Protein AF-A0A9N9H1Q8-F1 (afdb_monomer_lite)

Secondary structure (DSSP, 8-state):
------------------PPPP---SS-S-------TT--HHHHHHSHHHHHHHTSTT----TT---SSSSSHHHHHHHHHSS-TT--SSS-----S--HHHHHHHTT----------

InterPro domains:
  IPR007312 Phosphoesterase [PF04185] (48-117)
  IPR007312 Phosphoesterase [PTHR31956] (48-117)

Sequence (118 aa):
MAIFAYIIIILAATLSVVNAALVSGKWFDRIFVVFFENTNYTDAIASPYFKSLVEKNNSVLMSNYFGVAHPSQPNYIASIYGDTAGITDDELYDIDGINLVDLLEAKGVSWKGYFQQY

Foldseek 3Di:
DDDDDDDDDPPPDPPPPPPQPQDDDPVDSDDDDDDDAPDDPVRQCVDPVSVVQCVDPPHDDPPPDDAPAPDDQLSVCCVWAVGSLPDHDDDDDDDDDDTNVNVCVVVSNDDDDDDDDD

pLDDT: mean 86.84, std 16.41, range [38.16, 97.81]

Organism: NCBI:txid144539

Structure (mmCIF, N/CA/C/O backbone):
data_AF-A0A9N9H1Q8-F1
#
_entry.id   AF-A0A9N9H1Q8-F1
#
loop_
_atom_site.group_PDB
_atom_site.id
_atom_site.type_symbol
_atom_site.label_atom_id
_atom_site.label_alt_id
_atom_site.label_comp_id
_atom_site.label_asym_id
_atom_site.label_entity_id
_atom_site.label_seq_id
_atom_site.pdbx_PDB_ins_code
_atom_site.Cartn_x
_atom_site.Cartn_y
_atom_site.Cartn_z
_atom_site.occupancy
_atom_site.B_iso_or_equiv
_atom_site.auth_seq_id
_atom_site.auth_comp_id
_atom_site.auth_asym_id
_atom_site.auth_atom_id
_atom_site.pdbx_PDB_model_num
ATOM 1 N N . MET A 1 1 ? -49.211 51.654 13.209 1.00 43.06 1 MET A N 1
ATOM 2 C CA . MET A 1 1 ? -48.632 51.023 14.416 1.00 43.06 1 MET A CA 1
ATOM 3 C C . MET A 1 1 ? -48.611 49.518 14.187 1.00 43.06 1 MET A C 1
ATOM 5 O O . MET A 1 1 ? -49.553 49.036 13.576 1.00 43.06 1 MET A O 1
ATOM 9 N N . ALA A 1 2 ? -47.560 48.845 14.670 1.00 38.16 2 ALA A N 1
ATOM 10 C CA . ALA A 1 2 ? -47.200 47.423 14.525 1.00 38.16 2 ALA A CA 1
ATOM 11 C C . ALA A 1 2 ? -46.298 47.072 13.318 1.00 38.16 2 ALA A C 1
ATOM 13 O O . ALA A 1 2 ? -46.761 46.763 12.226 1.00 38.16 2 ALA A O 1
ATOM 14 N N . ILE A 1 3 ? -44.984 47.106 13.568 1.00 42.12 3 ILE A N 1
ATOM 15 C CA . ILE A 1 3 ? -43.950 46.398 12.801 1.00 42.12 3 ILE A CA 1
ATOM 16 C C . ILE A 1 3 ? -43.738 45.062 13.524 1.00 42.12 3 ILE A C 1
ATOM 18 O O . ILE A 1 3 ? -43.427 45.061 14.715 1.00 42.12 3 ILE A O 1
ATOM 22 N N . PHE A 1 4 ? -43.927 43.938 12.834 1.00 43.31 4 PHE A N 1
ATOM 23 C CA . PHE A 1 4 ? -43.586 42.610 13.349 1.00 43.31 4 PHE A CA 1
ATOM 24 C C . PHE A 1 4 ? -42.103 42.331 13.079 1.00 43.31 4 PHE A C 1
ATOM 26 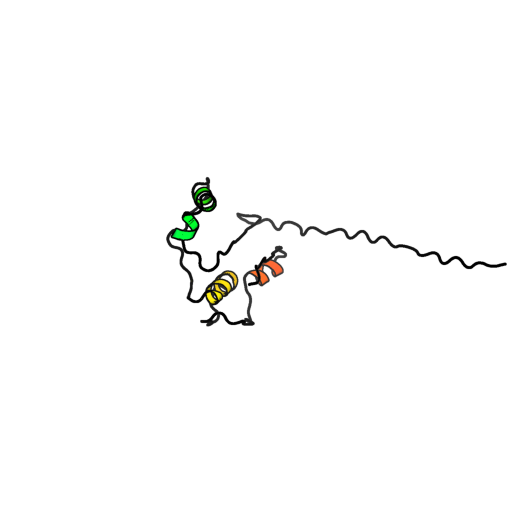O O . PHE A 1 4 ? -41.684 42.257 11.926 1.00 43.31 4 PHE A O 1
ATOM 33 N N . ALA A 1 5 ? -41.307 42.189 14.138 1.00 45.22 5 ALA A N 1
ATOM 34 C CA . ALA A 1 5 ? -39.914 41.766 14.051 1.00 45.22 5 ALA A CA 1
ATOM 35 C C . ALA A 1 5 ? -39.835 40.233 14.121 1.00 45.22 5 ALA A C 1
ATOM 37 O O . ALA A 1 5 ? -40.236 39.632 15.117 1.00 45.22 5 ALA A O 1
ATOM 38 N N . TYR A 1 6 ? -39.319 39.603 13.066 1.00 41.47 6 TYR A N 1
ATOM 39 C CA . TYR A 1 6 ? -38.974 38.183 13.064 1.00 41.47 6 TYR A CA 1
ATOM 40 C C . TYR A 1 6 ? -37.600 38.016 13.723 1.00 41.47 6 TYR A C 1
ATOM 42 O O . TYR A 1 6 ? -36.591 38.486 13.199 1.00 41.47 6 TYR A O 1
ATOM 50 N N . ILE A 1 7 ? -37.555 37.367 14.884 1.00 49.53 7 ILE A N 1
ATOM 51 C CA . ILE A 1 7 ? -36.305 36.978 15.541 1.00 49.53 7 ILE A CA 1
ATOM 52 C C . ILE A 1 7 ? -35.850 35.660 14.910 1.00 49.53 7 ILE A C 1
ATOM 54 O O . ILE A 1 7 ? -36.480 34.622 15.099 1.00 49.53 7 ILE A O 1
ATOM 58 N N . ILE A 1 8 ? -34.757 35.702 14.149 1.00 52.44 8 ILE A N 1
ATOM 59 C CA . ILE A 1 8 ? -34.050 34.504 13.687 1.00 52.44 8 ILE A CA 1
ATOM 60 C C . ILE A 1 8 ? -33.122 34.067 14.822 1.00 52.44 8 ILE A C 1
ATOM 62 O O . ILE A 1 8 ? -32.130 34.732 15.116 1.00 52.44 8 ILE A O 1
ATOM 66 N N . ILE A 1 9 ? -33.452 32.954 15.476 1.00 52.56 9 ILE A N 1
ATOM 67 C CA . ILE A 1 9 ? -32.555 32.292 16.426 1.00 52.56 9 ILE A CA 1
ATOM 68 C C . ILE A 1 9 ? -31.552 31.481 15.601 1.00 52.56 9 ILE A C 1
ATOM 70 O O . ILE A 1 9 ? -31.895 30.438 15.049 1.00 52.56 9 ILE A O 1
ATOM 74 N N . ILE A 1 10 ? -30.314 31.965 15.497 1.00 55.69 10 ILE A N 1
ATOM 75 C CA . ILE A 1 10 ? -29.207 31.174 14.952 1.00 55.69 10 ILE A CA 1
ATOM 76 C C . ILE A 1 10 ? -28.748 30.224 16.060 1.00 55.69 10 ILE A C 1
ATOM 78 O O . ILE A 1 10 ? -28.054 30.626 16.993 1.00 55.69 10 ILE A O 1
ATOM 82 N N . LEU A 1 11 ? -29.153 28.958 15.969 1.00 55.84 11 LEU A N 1
ATOM 83 C CA . LEU A 1 11 ? -28.594 27.892 16.792 1.00 55.84 11 LEU A CA 1
ATOM 84 C C . LEU A 1 11 ? -27.204 27.553 16.236 1.00 55.84 11 LEU A C 1
ATOM 86 O O . LEU A 1 11 ? -27.075 26.823 15.255 1.00 55.84 11 LEU A O 1
ATOM 90 N N . ALA A 1 12 ? -26.157 28.121 16.831 1.00 58.50 12 ALA A N 1
ATOM 91 C CA . ALA A 1 12 ? -24.784 27.736 16.533 1.00 58.50 12 ALA A CA 1
ATOM 92 C C . ALA A 1 12 ? -24.530 26.331 17.102 1.00 58.50 12 ALA A C 1
ATOM 94 O O . ALA A 1 12 ? -24.140 26.174 18.258 1.00 58.50 12 ALA A O 1
ATOM 95 N N . ALA A 1 13 ? -24.792 25.294 16.306 1.00 61.69 13 ALA A N 1
ATOM 96 C CA . ALA A 1 13 ? -24.344 23.948 16.624 1.00 61.69 13 ALA A CA 1
ATOM 97 C C . ALA A 1 13 ? -22.818 23.918 16.485 1.00 61.69 13 ALA A C 1
ATOM 99 O O . ALA A 1 13 ? -22.276 23.978 15.381 1.00 61.69 13 ALA A O 1
ATOM 100 N N . THR A 1 14 ? -22.107 23.856 17.608 1.00 58.41 14 THR A N 1
ATOM 101 C CA . THR A 1 14 ? -20.677 23.559 17.599 1.00 58.41 14 THR A CA 1
ATOM 102 C C . THR A 1 14 ? -20.510 22.112 17.145 1.00 58.41 14 THR A C 1
ATOM 104 O O . THR A 1 14 ? -20.741 21.187 17.923 1.00 58.41 14 THR A O 1
ATOM 107 N N . LEU A 1 15 ? -20.138 21.902 15.882 1.00 57.94 15 LEU A N 1
ATOM 108 C CA . LEU A 1 15 ? -19.648 20.610 15.414 1.00 57.94 15 LEU A CA 1
ATOM 109 C C . LEU A 1 15 ? -18.318 20.345 16.123 1.00 57.94 15 LEU A C 1
ATOM 111 O O . LEU A 1 15 ? -17.262 20.810 15.698 1.00 57.94 15 LEU A O 1
ATOM 115 N N . SER A 1 16 ? -18.366 19.623 17.239 1.00 58.69 16 SER A N 1
ATOM 116 C CA . SER A 1 16 ? -17.177 18.980 17.776 1.00 58.69 16 SER A CA 1
ATOM 117 C C . SER A 1 16 ? -16.735 17.962 16.734 1.00 58.69 16 SER A C 1
ATOM 119 O O . SER A 1 16 ? -17.392 16.939 16.549 1.00 58.69 16 SER A O 1
ATOM 121 N N . VAL A 1 17 ? -15.652 18.254 16.014 1.00 59.25 17 VAL A N 1
ATOM 122 C CA . VAL A 1 17 ? -14.975 17.239 15.207 1.00 59.25 17 VAL A CA 1
ATOM 123 C C . VAL A 1 17 ? -14.440 16.227 16.209 1.00 59.25 17 VAL A C 1
ATOM 125 O O . VAL A 1 17 ? -13.418 16.455 16.854 1.00 59.25 17 VAL A O 1
ATOM 128 N N . VAL A 1 18 ? -15.194 15.152 16.429 1.00 58.78 18 VAL A N 1
ATOM 129 C CA . VAL A 1 18 ? -14.764 14.054 17.286 1.00 58.78 18 VAL A CA 1
ATOM 130 C C . VAL A 1 18 ? -13.617 13.398 16.536 1.00 58.78 18 VAL A C 1
ATOM 132 O O . VAL A 1 18 ? -13.829 12.636 15.596 1.00 58.78 18 VAL A O 1
ATOM 135 N N . ASN A 1 19 ? -12.382 13.767 16.871 1.00 64.00 19 ASN A N 1
ATOM 136 C CA . ASN A 1 19 ? -11.237 13.054 16.343 1.00 64.00 19 ASN A CA 1
ATOM 137 C C . ASN A 1 19 ? -11.352 11.626 16.876 1.00 64.00 19 ASN A C 1
ATOM 139 O O . ASN A 1 19 ? -11.395 11.443 18.095 1.00 64.00 19 ASN A O 1
ATOM 143 N N . ALA A 1 20 ? -11.460 10.640 15.981 1.00 68.00 20 ALA A N 1
ATOM 144 C CA . ALA A 1 20 ? -11.532 9.245 16.390 1.00 68.00 20 ALA A CA 1
ATOM 145 C C . ALA A 1 20 ? -10.380 8.959 17.364 1.00 68.00 20 ALA A C 1
ATOM 147 O O . ALA A 1 20 ? -9.232 9.358 17.121 1.00 68.00 20 ALA A O 1
ATOM 148 N N . ALA A 1 21 ? -10.708 8.357 18.507 1.00 81.38 21 ALA A N 1
ATOM 149 C CA . ALA A 1 21 ? -9.707 8.006 19.499 1.00 81.38 21 ALA A CA 1
ATOM 150 C C . ALA A 1 21 ? -8.703 7.041 18.857 1.00 81.38 21 ALA A C 1
ATOM 152 O O . ALA A 1 21 ? -9.091 6.128 18.129 1.00 81.38 21 ALA A O 1
ATOM 153 N N . LEU A 1 22 ? -7.410 7.263 19.100 1.00 89.69 22 LEU A N 1
ATOM 154 C CA . LEU A 1 22 ? -6.375 6.371 18.595 1.00 89.69 22 LEU A CA 1
ATOM 155 C C . LEU A 1 22 ? -6.586 4.973 19.188 1.00 89.69 22 LEU A C 1
ATOM 157 O O . LEU A 1 22 ? -6.576 4.809 20.407 1.00 89.69 22 LEU A O 1
ATOM 161 N N . VAL A 1 23 ? -6.723 3.972 18.322 1.00 94.00 23 VAL A N 1
ATOM 162 C CA . VAL A 1 23 ? -6.646 2.566 18.720 1.00 94.00 23 VAL A CA 1
ATOM 163 C C . VAL A 1 23 ? -5.173 2.169 18.707 1.00 94.00 23 VAL A C 1
ATOM 165 O O . VAL A 1 23 ? -4.581 2.035 17.638 1.00 94.00 23 VAL A O 1
ATOM 168 N N . SER A 1 24 ? -4.566 2.030 19.887 1.00 95.00 24 SER A N 1
ATOM 169 C CA . SER A 1 24 ? -3.150 1.664 19.995 1.00 95.00 24 SER A CA 1
ATOM 170 C C . SER A 1 24 ? -2.885 0.271 19.437 1.00 95.00 24 SER A C 1
ATOM 172 O O . SER A 1 24 ? -3.591 -0.691 19.755 1.00 95.00 24 SER A O 1
ATOM 174 N N . GLY A 1 25 ? -1.841 0.158 18.621 1.00 92.81 25 GLY A N 1
ATOM 175 C CA . GLY A 1 25 ? -1.415 -1.121 18.070 1.00 92.81 25 GLY A CA 1
ATOM 176 C C . GLY A 1 25 ? -0.419 -1.840 18.973 1.00 92.81 25 GLY A C 1
ATOM 177 O O . GLY A 1 25 ? 0.146 -1.277 19.907 1.00 92.81 25 GLY A O 1
ATOM 178 N N . LYS A 1 26 ? -0.157 -3.115 18.668 1.00 93.25 26 LYS A N 1
ATOM 179 C CA . LYS A 1 26 ? 0.877 -3.893 19.373 1.00 93.25 26 LYS A CA 1
ATOM 180 C C . LYS A 1 26 ? 2.292 -3.375 19.088 1.00 93.25 26 LYS A C 1
ATOM 182 O O . LYS A 1 26 ? 3.140 -3.400 19.972 1.00 93.25 26 LYS A O 1
ATOM 187 N N . TRP A 1 27 ? 2.534 -2.962 17.844 1.00 92.62 27 TRP A N 1
ATOM 188 C CA . TRP A 1 27 ? 3.853 -2.543 17.351 1.00 92.62 27 TRP A CA 1
ATOM 189 C C . TRP A 1 27 ? 3.836 -1.152 16.717 1.00 92.62 27 TRP A C 1
ATOM 191 O O . TRP A 1 27 ? 4.803 -0.409 16.846 1.00 92.62 27 TRP A O 1
ATOM 201 N N . PHE A 1 28 ? 2.738 -0.803 16.043 1.00 93.44 28 PHE A N 1
ATOM 202 C CA . PHE A 1 28 ? 2.565 0.470 15.356 1.00 93.44 28 PHE A CA 1
ATOM 203 C C . PHE A 1 28 ? 1.174 1.019 15.639 1.00 93.44 28 PHE A C 1
ATOM 205 O O . PHE A 1 28 ? 0.195 0.289 15.510 1.00 93.44 28 PHE A O 1
ATOM 212 N N . ASP A 1 29 ? 1.089 2.308 15.951 1.00 95.00 29 ASP A N 1
ATOM 213 C CA . ASP A 1 29 ? -0.189 3.010 16.108 1.00 95.00 29 ASP A CA 1
ATOM 214 C C . ASP A 1 29 ? -0.766 3.488 14.768 1.00 95.00 29 ASP A C 1
ATOM 216 O O . ASP A 1 29 ? -1.954 3.785 14.664 1.00 95.00 29 ASP A O 1
ATOM 220 N N . ARG A 1 30 ? 0.083 3.616 13.738 1.00 94.50 30 ARG A N 1
ATOM 221 C CA . ARG A 1 30 ? -0.292 4.068 12.393 1.00 94.50 30 ARG A CA 1
ATOM 222 C C . ARG A 1 30 ? 0.540 3.359 11.338 1.00 94.50 30 ARG A C 1
ATOM 224 O O . ARG A 1 30 ? 1.747 3.197 11.508 1.00 94.50 30 ARG A O 1
ATOM 231 N N . ILE A 1 31 ? -0.107 3.004 10.234 1.00 95.06 31 ILE A N 1
ATOM 232 C CA . ILE A 1 31 ? 0.520 2.393 9.064 1.00 95.06 31 ILE A CA 1
ATOM 233 C C . ILE A 1 31 ? 0.118 3.217 7.843 1.00 95.06 31 ILE A C 1
ATOM 235 O O . ILE A 1 31 ? -1.045 3.585 7.693 1.00 95.06 31 ILE A O 1
ATOM 239 N N . PHE A 1 32 ? 1.093 3.507 6.987 1.00 95.69 32 PHE A N 1
ATOM 240 C CA . PHE A 1 32 ? 0.883 4.142 5.693 1.00 95.69 32 PHE A CA 1
ATOM 241 C C . PHE A 1 32 ? 1.469 3.231 4.624 1.00 95.69 32 PHE A C 1
ATOM 243 O O . PHE A 1 32 ? 2.634 2.843 4.717 1.00 95.69 32 PHE A O 1
ATOM 250 N N . VAL A 1 33 ? 0.661 2.904 3.621 1.00 94.88 33 VAL A N 1
ATOM 251 C CA . VAL A 1 33 ? 1.080 2.135 2.448 1.00 94.88 33 VAL A CA 1
ATOM 252 C C . VAL A 1 33 ? 0.932 3.045 1.239 1.00 94.88 33 VAL A C 1
ATOM 254 O O . VAL A 1 33 ? -0.101 3.692 1.075 1.00 94.88 33 VAL A O 1
ATOM 257 N N . VAL A 1 34 ? 1.982 3.133 0.426 1.00 93.38 34 VAL A N 1
ATOM 258 C CA . VAL A 1 34 ? 2.010 3.957 -0.784 1.00 93.38 34 VAL A CA 1
ATOM 259 C C . VAL A 1 34 ? 2.286 3.039 -1.962 1.00 93.38 34 VAL A C 1
ATOM 261 O O . VAL A 1 34 ? 3.307 2.353 -1.977 1.00 93.38 34 VAL A O 1
ATOM 264 N N . PHE A 1 35 ? 1.374 3.030 -2.929 1.00 92.50 35 PHE A N 1
ATOM 265 C CA . PHE A 1 35 ? 1.523 2.284 -4.171 1.00 92.50 35 PHE A CA 1
ATOM 266 C C . PHE A 1 35 ? 2.033 3.209 -5.274 1.00 92.50 35 PHE A C 1
ATOM 268 O O . PHE A 1 35 ? 1.555 4.335 -5.417 1.00 92.50 35 PHE A O 1
ATOM 275 N N . PHE A 1 36 ? 2.995 2.721 -6.053 1.00 91.62 36 PHE A N 1
ATOM 276 C CA . PHE A 1 36 ? 3.483 3.390 -7.254 1.00 91.62 36 PHE A CA 1
ATOM 277 C C . PHE A 1 36 ? 3.089 2.557 -8.468 1.00 91.62 36 PHE A C 1
ATOM 279 O O . PHE A 1 36 ? 3.652 1.489 -8.705 1.00 91.62 36 PHE A O 1
ATOM 286 N N . GLU A 1 37 ? 2.108 3.049 -9.220 1.00 90.50 37 GLU A N 1
ATOM 287 C CA . GLU A 1 37 ? 1.642 2.410 -10.449 1.00 90.50 37 GLU A CA 1
ATOM 288 C C . GLU A 1 37 ? 2.808 2.251 -11.441 1.00 90.50 37 GLU A C 1
ATOM 290 O O . GLU A 1 37 ? 3.631 3.159 -11.596 1.00 90.50 37 GLU A O 1
ATOM 295 N N . ASN A 1 38 ? 2.893 1.087 -12.095 1.00 91.81 38 ASN A N 1
ATOM 296 C CA . ASN A 1 38 ? 3.881 0.778 -13.138 1.00 91.81 38 ASN A CA 1
ATOM 297 C C . ASN A 1 38 ? 5.349 1.081 -12.780 1.00 91.81 38 ASN A C 1
ATOM 299 O O . ASN A 1 38 ? 6.164 1.361 -13.658 1.00 91.81 38 ASN A O 1
ATOM 303 N N . THR A 1 39 ? 5.708 1.020 -11.496 1.00 93.19 39 THR A N 1
ATOM 304 C CA . THR A 1 39 ? 7.055 1.363 -11.026 1.00 93.19 39 THR A CA 1
ATOM 305 C C . THR A 1 39 ? 7.776 0.126 -10.502 1.00 93.19 39 THR A C 1
ATOM 307 O O . THR A 1 39 ? 7.338 -0.507 -9.543 1.00 93.19 39 THR A O 1
ATOM 310 N N . ASN A 1 40 ? 8.915 -0.214 -11.110 1.00 93.00 40 ASN A N 1
ATOM 311 C CA . ASN A 1 40 ? 9.776 -1.301 -10.639 1.00 93.00 40 ASN A CA 1
ATOM 312 C C . ASN A 1 40 ? 10.822 -0.801 -9.620 1.00 93.00 40 ASN A C 1
ATOM 314 O O . ASN A 1 40 ? 10.995 0.399 -9.401 1.00 93.00 40 ASN A O 1
ATOM 318 N N . TYR A 1 41 ? 11.548 -1.738 -8.999 1.00 94.00 41 TYR A N 1
ATOM 319 C CA . TYR A 1 41 ? 12.573 -1.422 -7.997 1.00 94.00 41 TYR A CA 1
ATOM 320 C C . TYR A 1 41 ? 13.670 -0.484 -8.523 1.00 94.00 41 TYR A C 1
ATOM 322 O O . TYR A 1 41 ? 14.045 0.463 -7.832 1.00 94.00 41 TYR A O 1
ATOM 330 N N . THR A 1 42 ? 14.184 -0.745 -9.728 1.00 95.56 42 THR A N 1
ATOM 331 C CA . THR A 1 42 ? 15.276 0.034 -10.329 1.00 95.56 42 THR A CA 1
ATOM 332 C C . THR A 1 42 ? 14.856 1.485 -10.551 1.00 95.56 42 THR A C 1
ATOM 334 O O . THR A 1 42 ? 15.615 2.397 -10.223 1.00 95.56 42 THR A O 1
ATOM 337 N N . ASP A 1 43 ? 13.629 1.703 -11.025 1.00 96.06 43 ASP A N 1
ATOM 338 C CA . ASP A 1 43 ? 13.070 3.039 -11.238 1.00 96.06 43 ASP A CA 1
ATOM 339 C C . ASP A 1 43 ? 12.812 3.755 -9.906 1.00 96.06 43 ASP A C 1
ATOM 341 O O . ASP A 1 43 ? 13.170 4.922 -9.739 1.00 96.06 43 ASP A O 1
ATOM 345 N N . ALA A 1 44 ? 12.265 3.046 -8.912 1.00 95.12 44 ALA A N 1
ATOM 346 C CA . ALA A 1 44 ? 12.020 3.610 -7.588 1.00 95.12 44 ALA A CA 1
ATOM 347 C C . ALA A 1 44 ? 13.323 4.043 -6.896 1.00 95.12 44 ALA A C 1
ATOM 349 O O . ALA A 1 44 ? 13.418 5.165 -6.393 1.00 95.12 44 ALA A O 1
ATOM 350 N N . ILE A 1 45 ? 14.350 3.185 -6.878 1.00 95.50 45 ILE A N 1
ATOM 351 C CA . ILE A 1 45 ? 15.603 3.458 -6.156 1.00 95.50 45 ILE A CA 1
ATOM 352 C C . ILE A 1 45 ? 16.484 4.508 -6.850 1.00 95.50 45 ILE A C 1
ATOM 354 O O . ILE A 1 45 ? 17.381 5.068 -6.217 1.00 95.50 45 ILE A O 1
ATOM 358 N N . ALA A 1 46 ? 16.219 4.820 -8.123 1.00 96.56 46 ALA A N 1
ATOM 359 C CA . ALA A 1 46 ? 16.869 5.926 -8.823 1.00 96.56 46 ALA A CA 1
ATOM 360 C C . ALA A 1 46 ? 16.495 7.298 -8.230 1.00 96.56 46 ALA A C 1
ATOM 362 O O . ALA A 1 46 ? 17.274 8.248 -8.331 1.00 96.56 46 ALA A O 1
ATOM 363 N N . SER A 1 47 ? 15.338 7.412 -7.565 1.00 96.56 47 SER A N 1
ATOM 364 C CA . SER A 1 47 ? 14.958 8.617 -6.824 1.00 96.56 47 SER A CA 1
ATOM 365 C C . SER A 1 47 ? 15.825 8.788 -5.569 1.00 96.56 47 SER A C 1
ATOM 367 O O . SER A 1 47 ? 15.807 7.918 -4.689 1.00 96.56 47 SER A O 1
ATOM 369 N N . PRO A 1 48 ? 16.508 9.938 -5.392 1.00 97.00 48 PRO A N 1
ATOM 370 C CA . PRO A 1 48 ? 17.281 10.209 -4.180 1.00 97.00 48 PRO A CA 1
ATOM 371 C C . PRO A 1 48 ? 16.439 10.121 -2.903 1.00 97.00 48 PRO A C 1
ATOM 373 O O . PRO A 1 48 ? 16.929 9.684 -1.862 1.00 97.00 48 PRO A O 1
ATOM 376 N N . TYR A 1 49 ? 15.158 10.495 -2.983 1.00 95.31 49 TYR A N 1
ATOM 377 C CA . TYR A 1 49 ? 14.250 10.415 -1.846 1.00 95.31 49 TYR A CA 1
ATOM 378 C C . TYR A 1 49 ? 14.002 8.962 -1.423 1.00 95.31 49 TYR A C 1
ATOM 380 O O . TYR A 1 49 ? 14.221 8.633 -0.258 1.00 95.31 49 TYR A O 1
ATOM 388 N N . PHE A 1 50 ? 13.613 8.075 -2.344 1.00 94.44 50 PHE A N 1
ATOM 389 C CA . PHE A 1 50 ? 13.345 6.672 -2.001 1.00 94.44 50 PHE A CA 1
ATOM 390 C C . PHE A 1 50 ? 14.608 5.930 -1.580 1.00 94.44 50 PHE A C 1
ATOM 392 O O . PHE A 1 50 ? 14.571 5.178 -0.605 1.00 94.44 50 PHE A O 1
ATOM 399 N N . LYS A 1 51 ? 15.747 6.220 -2.218 1.00 95.56 51 LYS A N 1
ATOM 400 C CA . LYS A 1 51 ? 17.043 5.716 -1.761 1.00 95.56 51 LYS A CA 1
ATOM 401 C C . LYS A 1 51 ? 17.334 6.117 -0.314 1.00 95.56 51 LYS A C 1
ATOM 403 O O . LYS A 1 51 ? 17.679 5.258 0.493 1.00 95.56 51 LYS A O 1
ATOM 408 N N . SER A 1 52 ? 17.085 7.378 0.047 1.00 96.06 52 SER A N 1
ATOM 409 C CA . SER A 1 52 ? 17.276 7.840 1.428 1.00 96.06 52 SER A CA 1
ATOM 410 C C . SER A 1 52 ? 16.385 7.111 2.442 1.00 96.06 52 SER A C 1
ATOM 412 O O . SER A 1 52 ? 16.777 6.972 3.596 1.00 96.06 52 SER A O 1
ATOM 414 N N . LEU A 1 53 ? 15.198 6.624 2.049 1.00 94.56 53 LEU A N 1
ATOM 415 C CA . LEU A 1 53 ? 14.317 5.869 2.951 1.00 94.56 53 LEU A CA 1
ATOM 416 C C . LEU A 1 53 ? 14.873 4.481 3.275 1.00 94.56 53 LEU A C 1
ATOM 418 O O . LEU A 1 53 ? 14.713 4.013 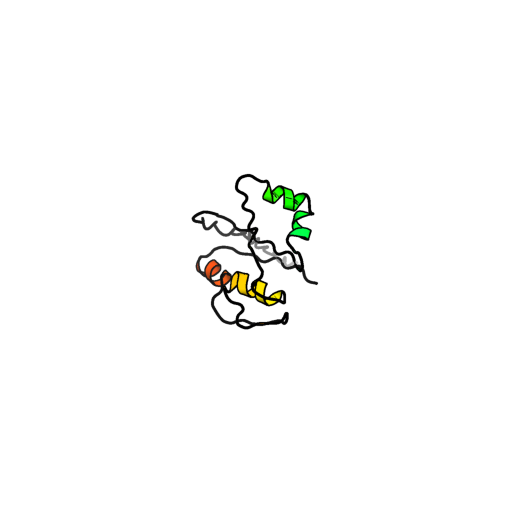4.401 1.00 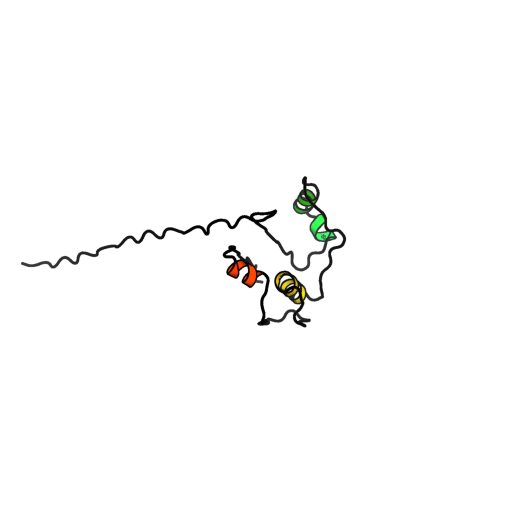94.56 53 LEU A O 1
ATOM 422 N N . VAL A 1 54 ? 15.537 3.836 2.317 1.00 94.00 54 VAL A N 1
ATOM 423 C CA . VAL A 1 54 ? 16.199 2.539 2.527 1.00 94.00 54 VAL A CA 1
ATOM 424 C C . VAL A 1 54 ? 17.379 2.671 3.494 1.00 94.00 54 VAL A C 1
ATOM 426 O O . VAL A 1 54 ? 17.631 1.770 4.284 1.00 94.00 54 VAL A O 1
ATOM 429 N N . GLU A 1 55 ? 18.069 3.811 3.474 1.00 93.69 55 GLU A N 1
ATOM 430 C CA . GLU A 1 55 ? 19.247 4.083 4.311 1.00 93.69 55 GLU A CA 1
ATOM 431 C C . GLU A 1 55 ? 18.898 4.522 5.749 1.00 93.69 55 GLU A C 1
ATOM 433 O O . GLU A 1 55 ? 19.787 4.643 6.593 1.00 93.69 55 GLU A O 1
ATOM 438 N N . LYS A 1 56 ? 17.617 4.764 6.066 1.00 94.38 56 LYS A N 1
ATOM 439 C CA . LYS A 1 56 ? 17.198 5.167 7.419 1.00 94.38 56 LYS A CA 1
ATOM 440 C C . LYS A 1 56 ? 17.363 4.037 8.435 1.00 94.38 56 LYS A C 1
ATOM 442 O O . LYS A 1 56 ? 17.075 2.874 8.163 1.00 94.38 56 LYS A O 1
ATOM 447 N N . ASN A 1 57 ? 17.704 4.415 9.667 1.00 88.62 57 ASN A N 1
ATOM 448 C CA . ASN A 1 57 ? 17.696 3.496 10.804 1.00 88.62 57 ASN A CA 1
ATOM 449 C C . ASN A 1 57 ? 16.305 2.861 10.972 1.00 88.62 57 ASN A C 1
ATOM 451 O O . ASN A 1 57 ? 15.293 3.559 10.902 1.00 88.62 57 ASN A O 1
ATOM 455 N N . ASN A 1 58 ? 16.275 1.551 11.228 1.00 89.56 58 ASN A N 1
ATOM 456 C CA . ASN A 1 58 ? 15.067 0.715 11.317 1.00 89.56 58 ASN A CA 1
ATOM 457 C C . ASN A 1 58 ? 14.291 0.541 9.998 1.00 89.56 58 ASN A C 1
ATOM 459 O O . ASN A 1 58 ? 13.162 0.053 10.020 1.00 89.56 58 ASN A O 1
ATOM 463 N N . SER A 1 59 ? 14.880 0.918 8.860 1.00 93.31 59 SER A N 1
ATOM 464 C CA . SER A 1 59 ? 14.343 0.569 7.546 1.00 93.31 59 SER A CA 1
ATOM 465 C C . SER A 1 59 ? 14.687 -0.874 7.187 1.00 93.31 59 SER A C 1
ATOM 467 O O . SER A 1 59 ? 15.739 -1.395 7.564 1.00 93.31 59 SER A O 1
ATOM 469 N N . VAL A 1 60 ? 13.793 -1.520 6.443 1.00 93.69 60 VAL A N 1
ATOM 470 C CA . VAL A 1 60 ? 13.994 -2.868 5.910 1.00 93.69 60 VAL A CA 1
ATOM 471 C C . VAL A 1 60 ? 13.676 -2.834 4.424 1.00 93.69 60 VAL A C 1
ATOM 473 O O . VAL A 1 60 ? 12.538 -2.581 4.033 1.00 93.69 60 VAL A O 1
ATOM 476 N N . LEU A 1 61 ? 14.680 -3.110 3.590 1.00 94.94 61 LEU A N 1
ATOM 477 C CA . LEU A 1 61 ? 14.471 -3.302 2.160 1.00 94.94 61 LEU A CA 1
ATOM 478 C C . LEU A 1 61 ? 13.998 -4.733 1.894 1.00 94.94 61 LEU A C 1
ATOM 480 O O . LEU A 1 61 ? 14.735 -5.693 2.117 1.00 94.94 61 LEU A O 1
ATOM 484 N N . MET A 1 62 ? 12.791 -4.869 1.354 1.00 94.38 62 MET A N 1
ATOM 485 C CA . MET A 1 62 ? 12.250 -6.151 0.905 1.00 94.38 62 MET A CA 1
ATOM 486 C C . MET A 1 62 ? 12.731 -6.455 -0.522 1.00 94.38 62 MET A C 1
ATOM 488 O O . MET A 1 62 ? 11.991 -6.295 -1.486 1.00 94.38 62 MET A O 1
ATOM 492 N N . SER A 1 63 ? 13.989 -6.878 -0.674 1.00 92.31 63 SER A N 1
ATOM 493 C CA . SER A 1 63 ? 14.618 -7.121 -1.988 1.00 92.31 63 SER A CA 1
ATOM 494 C C . SER A 1 63 ? 14.075 -8.335 -2.755 1.00 92.31 63 SER A C 1
ATOM 496 O O . SER A 1 63 ? 14.423 -8.527 -3.915 1.00 92.31 63 SER A O 1
ATOM 498 N N . ASN A 1 64 ? 13.226 -9.145 -2.120 1.00 94.75 64 ASN A N 1
ATOM 499 C CA . ASN A 1 64 ? 12.575 -10.318 -2.703 1.00 94.75 64 ASN A CA 1
ATOM 500 C C . ASN A 1 64 ? 11.043 -10.200 -2.595 1.00 94.75 64 ASN A C 1
ATOM 502 O O . ASN A 1 64 ? 10.371 -11.118 -2.126 1.00 94.75 64 ASN A O 1
ATOM 506 N N . TYR A 1 65 ? 10.515 -9.022 -2.937 1.00 92.88 65 TYR A N 1
ATOM 507 C CA . TYR A 1 65 ? 9.085 -8.718 -2.959 1.00 92.88 65 TYR A CA 1
ATOM 508 C C . TYR A 1 65 ? 8.594 -8.629 -4.404 1.00 92.88 65 TYR A C 1
ATOM 510 O O . TYR A 1 65 ? 9.181 -7.911 -5.213 1.00 92.88 65 TYR A O 1
ATOM 518 N N . PHE A 1 66 ? 7.518 -9.348 -4.718 1.00 93.56 66 PHE A N 1
ATOM 519 C CA . PHE A 1 66 ? 6.959 -9.449 -6.065 1.00 93.56 66 PHE A CA 1
ATOM 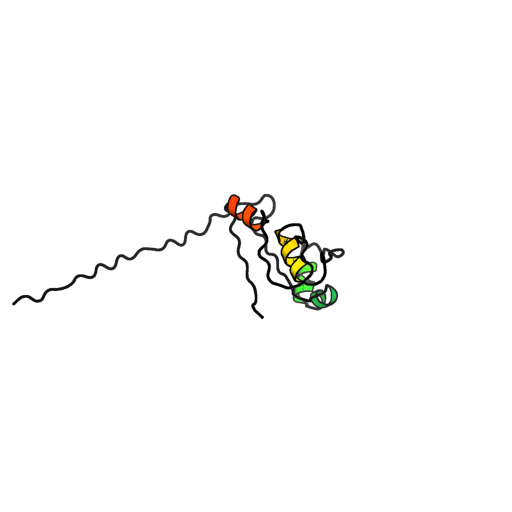520 C C . PHE A 1 66 ? 5.469 -9.127 -6.050 1.00 93.56 66 PHE A C 1
ATOM 522 O O . PHE A 1 66 ? 4.800 -9.311 -5.032 1.00 93.56 66 PHE A O 1
ATOM 529 N N . GLY A 1 67 ? 4.956 -8.684 -7.199 1.00 93.31 67 GLY A N 1
ATOM 530 C CA . GLY A 1 67 ? 3.518 -8.669 -7.441 1.00 93.31 67 GLY A CA 1
ATOM 531 C C . GLY A 1 67 ? 2.935 -10.084 -7.391 1.00 93.31 67 GLY A C 1
ATOM 532 O O . GLY A 1 67 ? 3.631 -11.071 -7.633 1.00 93.31 67 GLY A O 1
ATOM 533 N N . VAL A 1 68 ? 1.650 -10.167 -7.073 1.00 96.00 68 VAL A N 1
ATOM 534 C CA . VAL A 1 68 ? 0.867 -11.406 -7.047 1.00 96.00 68 VAL A CA 1
ATOM 535 C C . VAL A 1 68 ? 0.510 -11.852 -8.467 1.00 96.00 68 VAL A C 1
ATOM 537 O O . VAL A 1 68 ? 0.536 -13.047 -8.753 1.00 96.00 68 VAL A O 1
ATOM 540 N N . ALA A 1 69 ? 0.206 -10.910 -9.365 1.00 95.25 69 ALA A N 1
ATOM 541 C CA . ALA A 1 69 ? -0.132 -11.192 -10.760 1.00 95.25 69 ALA A CA 1
ATOM 542 C C . ALA A 1 69 ? 0.141 -9.983 -11.674 1.00 95.25 69 ALA A C 1
ATOM 544 O O . ALA A 1 69 ? 0.549 -8.917 -11.215 1.00 95.25 69 ALA A O 1
ATOM 545 N N . HIS A 1 70 ? -0.100 -10.164 -12.972 1.00 93.94 70 HIS A N 1
ATOM 546 C CA . HIS A 1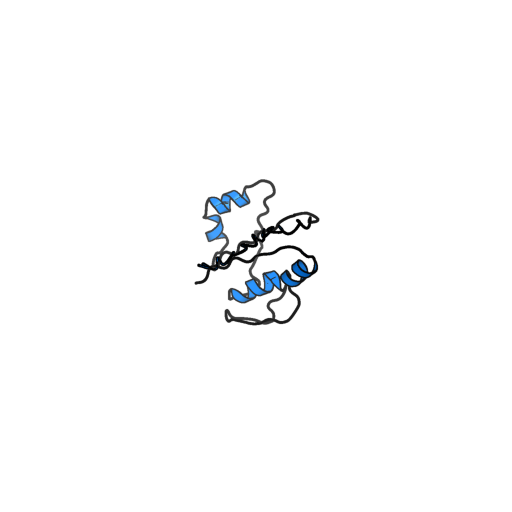 70 ? -0.266 -9.078 -13.937 1.00 93.94 70 HIS A CA 1
ATOM 547 C C . HIS A 1 70 ? -1.628 -9.242 -14.630 1.00 93.94 70 HIS A C 1
ATOM 549 O O . HIS A 1 70 ? -1.955 -10.382 -14.976 1.00 93.94 70 HIS A O 1
ATOM 555 N N . PRO A 1 71 ? -2.401 -8.156 -14.854 1.00 95.25 71 PRO A N 1
ATOM 556 C CA . PRO A 1 71 ? -2.039 -6.731 -14.731 1.00 95.25 71 PRO A CA 1
ATOM 557 C C . PRO A 1 71 ? -2.169 -6.155 -13.294 1.00 95.25 71 PRO A C 1
ATOM 559 O O . PRO A 1 71 ? -2.011 -6.903 -12.329 1.00 95.25 71 PRO A O 1
ATOM 562 N N . SER A 1 72 ? -2.312 -4.834 -13.120 1.00 95.06 72 SER A N 1
ATOM 563 C CA . SER A 1 72 ? -2.156 -4.136 -11.827 1.00 95.06 72 SER A CA 1
ATOM 564 C C . SER A 1 72 ? -3.272 -4.451 -10.820 1.00 95.06 72 SER A C 1
ATOM 566 O O . SER A 1 72 ? -2.980 -4.730 -9.654 1.00 95.06 72 SER A O 1
ATOM 568 N N . GLN A 1 73 ? -4.532 -4.468 -11.253 1.00 95.00 73 GLN A N 1
ATOM 569 C CA . GLN A 1 73 ? -5.734 -4.589 -10.419 1.00 95.00 73 GLN A CA 1
ATOM 570 C C . GLN A 1 73 ? -5.751 -5.822 -9.493 1.00 95.00 73 GLN A C 1
ATOM 572 O O . GLN A 1 73 ? -6.020 -5.645 -8.298 1.00 95.00 73 GLN A O 1
ATOM 577 N N . PRO A 1 74 ? -5.371 -7.041 -9.933 1.00 96.88 74 PRO A N 1
ATOM 578 C CA . PRO A 1 74 ? -5.241 -8.191 -9.035 1.00 96.88 74 PRO A CA 1
ATOM 579 C C . PRO A 1 74 ? -4.305 -7.958 -7.837 1.00 96.88 74 PRO A C 1
ATOM 581 O O . PRO A 1 74 ? -4.538 -8.499 -6.756 1.00 96.88 74 PRO A O 1
ATOM 584 N N . ASN A 1 75 ? -3.259 -7.136 -7.988 1.00 96.44 75 ASN A N 1
ATOM 585 C CA . ASN A 1 75 ? -2.336 -6.814 -6.894 1.00 96.44 75 ASN A CA 1
ATOM 586 C C . ASN A 1 75 ? -2.986 -5.901 -5.850 1.00 96.44 75 ASN A C 1
ATOM 588 O O . ASN A 1 75 ? -2.770 -6.090 -4.651 1.00 96.44 75 ASN A O 1
ATOM 592 N N . TYR A 1 76 ? -3.792 -4.931 -6.290 1.00 94.88 76 TYR A N 1
ATOM 593 C CA . TYR A 1 76 ? -4.533 -4.048 -5.388 1.00 94.88 76 TYR A CA 1
ATOM 594 C C . TYR A 1 76 ? -5.557 -4.823 -4.572 1.00 94.88 76 TYR A C 1
ATOM 596 O O . TYR A 1 76 ? -5.598 -4.675 -3.349 1.00 94.88 76 TYR A O 1
ATOM 604 N N . ILE A 1 77 ? -6.299 -5.718 -5.222 1.00 96.25 77 ILE A N 1
ATOM 605 C CA . ILE A 1 77 ? -7.258 -6.606 -4.560 1.00 96.25 77 ILE A CA 1
ATOM 606 C C . ILE A 1 77 ? -6.536 -7.481 -3.532 1.00 96.25 77 ILE A C 1
ATOM 608 O O . ILE A 1 77 ? -6.871 -7.440 -2.347 1.00 96.25 77 ILE A O 1
ATOM 612 N N . ALA A 1 78 ? -5.478 -8.187 -3.941 1.00 96.94 78 ALA A N 1
ATOM 613 C CA . ALA A 1 78 ? -4.730 -9.072 -3.050 1.00 96.94 78 ALA A CA 1
ATOM 614 C C . ALA A 1 78 ? -4.125 -8.341 -1.839 1.00 96.94 78 ALA A C 1
ATOM 616 O O . ALA A 1 78 ? -4.013 -8.933 -0.765 1.00 96.94 78 ALA A O 1
ATOM 617 N N . SER A 1 79 ? -3.788 -7.052 -1.968 1.00 95.69 79 SER A N 1
ATOM 618 C CA . SER A 1 79 ? -3.212 -6.261 -0.872 1.00 95.69 79 SER A CA 1
ATOM 619 C C . SER A 1 79 ? -4.153 -6.050 0.321 1.00 95.69 79 SER A C 1
ATOM 621 O O . SER A 1 79 ? -3.676 -5.879 1.444 1.00 95.69 79 SER A O 1
ATOM 623 N N . ILE A 1 80 ? -5.473 -6.089 0.098 1.00 95.94 80 ILE A N 1
ATOM 624 C CA . ILE A 1 80 ? -6.487 -5.915 1.151 1.00 95.94 80 ILE A CA 1
ATOM 625 C C . ILE A 1 80 ? -7.352 -7.158 1.365 1.00 95.94 80 ILE A C 1
ATOM 627 O O . ILE A 1 80 ? -7.838 -7.365 2.474 1.00 95.94 80 ILE A O 1
ATOM 631 N N . TYR A 1 81 ? -7.541 -7.987 0.338 1.00 97.00 81 TYR A N 1
ATOM 632 C CA . TYR A 1 81 ? -8.375 -9.189 0.385 1.00 97.00 81 TYR A CA 1
ATOM 633 C C . TYR A 1 81 ? -7.571 -10.450 0.739 1.00 97.00 81 TYR A C 1
ATOM 635 O O . TYR A 1 81 ? -8.127 -11.422 1.236 1.00 97.00 81 TYR A O 1
ATOM 643 N N . GLY A 1 82 ? -6.250 -10.440 0.520 1.00 95.75 82 GLY A N 1
ATOM 644 C CA . GLY A 1 82 ? -5.375 -11.597 0.745 1.00 95.75 82 GLY A CA 1
ATOM 645 C C . GLY A 1 82 ? -5.435 -12.670 -0.351 1.00 95.75 82 GLY A C 1
ATOM 646 O O . GLY A 1 82 ? -4.715 -13.661 -0.259 1.00 95.75 82 GLY A O 1
ATOM 647 N N . ASP A 1 83 ? -6.253 -12.465 -1.384 1.00 95.44 83 ASP A N 1
ATOM 648 C CA . ASP A 1 83 ? -6.377 -13.290 -2.588 1.00 95.44 83 ASP A CA 1
ATOM 649 C C . ASP A 1 83 ? -6.730 -12.398 -3.797 1.00 95.44 83 ASP A C 1
ATOM 651 O O . ASP A 1 83 ? -7.133 -11.250 -3.623 1.00 95.44 83 ASP A O 1
ATOM 655 N N . THR A 1 84 ? -6.582 -12.909 -5.020 1.00 96.75 84 THR A N 1
ATOM 656 C CA . THR A 1 84 ? -6.957 -12.185 -6.256 1.00 96.75 84 THR A CA 1
ATOM 657 C C . THR A 1 84 ? -8.461 -12.192 -6.546 1.00 96.75 84 THR A C 1
ATOM 659 O O . THR A 1 84 ? -8.896 -11.524 -7.481 1.00 96.75 84 THR A O 1
ATOM 662 N N . ALA A 1 85 ? -9.252 -12.976 -5.805 1.00 95.94 85 ALA A N 1
ATOM 663 C CA . ALA A 1 85 ? -10.660 -13.261 -6.088 1.00 95.94 85 ALA A CA 1
ATOM 664 C C . ALA A 1 85 ? -10.900 -13.829 -7.506 1.00 95.94 85 ALA A C 1
ATOM 666 O O . ALA A 1 85 ? -12.002 -13.748 -8.043 1.00 95.94 85 ALA A O 1
ATOM 667 N N . GLY A 1 86 ? -9.862 -14.404 -8.126 1.00 96.12 86 GLY A N 1
ATOM 668 C CA . GLY A 1 86 ? -9.905 -14.924 -9.493 1.00 96.12 86 GLY A CA 1
ATOM 669 C C . GLY A 1 86 ? -9.890 -13.857 -10.593 1.00 96.12 86 GLY A C 1
ATOM 670 O O . GLY A 1 86 ? -10.042 -14.215 -11.759 1.00 96.12 86 GLY A O 1
ATOM 671 N N . ILE A 1 87 ? -9.702 -12.577 -10.257 1.00 97.19 87 ILE A N 1
ATOM 672 C CA . ILE A 1 87 ? -9.623 -11.486 -11.236 1.00 97.19 87 ILE A CA 1
ATOM 673 C C . ILE A 1 87 ? -8.259 -11.511 -11.929 1.00 97.19 87 ILE A C 1
ATOM 675 O O . ILE A 1 87 ? -7.216 -11.662 -11.289 1.00 97.19 87 ILE A O 1
ATOM 679 N N . THR A 1 88 ? -8.276 -11.363 -13.254 1.00 97.38 88 THR A N 1
ATOM 680 C CA . THR A 1 88 ? -7.086 -11.470 -14.116 1.00 97.38 88 THR A CA 1
ATOM 681 C C . THR A 1 88 ? -6.901 -10.281 -15.061 1.00 97.38 88 THR A C 1
ATOM 683 O O . THR A 1 88 ? -6.055 -10.344 -15.949 1.00 97.38 88 THR A O 1
ATOM 686 N N . ASP A 1 89 ? -7.691 -9.219 -14.908 1.00 97.06 89 ASP A N 1
ATOM 687 C CA . ASP A 1 89 ? -7.635 -7.998 -15.718 1.00 97.06 89 ASP A CA 1
ATOM 688 C C . ASP A 1 89 ? -7.805 -6.734 -14.851 1.00 97.06 89 ASP A C 1
ATOM 690 O O . ASP A 1 89 ? -7.874 -6.839 -13.627 1.00 97.06 89 ASP A O 1
ATOM 694 N N . ASP A 1 90 ? -7.809 -5.556 -15.489 1.00 95.38 90 ASP A N 1
ATOM 695 C CA . ASP A 1 90 ? -7.887 -4.230 -14.850 1.00 95.38 90 ASP A CA 1
ATOM 696 C C . ASP A 1 90 ? -9.301 -3.615 -14.862 1.00 95.38 90 ASP A C 1
ATOM 698 O O . ASP A 1 90 ? -9.461 -2.402 -14.713 1.00 95.38 90 ASP A O 1
ATOM 702 N N . GLU A 1 91 ? -10.341 -4.427 -15.054 1.00 95.38 91 GLU A N 1
ATOM 703 C CA . GLU A 1 91 ? -11.720 -3.934 -15.036 1.00 95.38 91 GLU A CA 1
ATOM 704 C C . GLU A 1 91 ? -12.218 -3.653 -13.605 1.00 95.38 91 GLU A C 1
ATOM 706 O O . GLU A 1 91 ? -11.595 -4.000 -12.594 1.00 95.38 91 GLU A O 1
ATOM 711 N N . LEU A 1 92 ? -13.371 -2.987 -13.509 1.00 93.00 92 LEU A N 1
ATOM 712 C CA . LEU A 1 92 ? -14.024 -2.711 -12.231 1.00 93.00 92 LEU A CA 1
ATOM 713 C C . LEU A 1 92 ? -14.837 -3.919 -11.764 1.00 93.00 92 LEU A C 1
ATOM 715 O O . LEU A 1 92 ? -15.696 -4.420 -12.490 1.00 93.00 92 LEU A O 1
ATOM 719 N N . TYR A 1 93 ? -14.615 -4.320 -10.514 1.00 93.50 93 TYR A N 1
ATOM 720 C CA . TYR A 1 93 ? -15.314 -5.432 -9.883 1.00 93.50 93 TYR A CA 1
ATOM 721 C C . TYR A 1 93 ? -15.810 -5.056 -8.496 1.00 93.50 93 TYR A C 1
ATOM 723 O O . TYR A 1 93 ? -15.062 -4.497 -7.692 1.00 93.50 93 TYR A O 1
ATOM 731 N N . ASP A 1 94 ? -17.041 -5.463 -8.207 1.00 94.50 94 ASP A N 1
ATOM 732 C CA . ASP A 1 94 ? -17.539 -5.576 -6.845 1.00 94.50 94 ASP A CA 1
ATOM 733 C C . ASP A 1 94 ? -17.212 -6.986 -6.342 1.00 94.50 94 ASP A C 1
ATOM 735 O O . ASP A 1 94 ? -17.591 -7.985 -6.959 1.00 94.50 94 ASP A O 1
ATOM 739 N N . ILE A 1 95 ? -16.462 -7.065 -5.245 1.00 94.38 95 ILE A N 1
ATOM 740 C CA . ILE A 1 95 ? -15.990 -8.327 -4.672 1.00 94.38 95 ILE A CA 1
ATOM 741 C C . ILE A 1 95 ? -16.657 -8.514 -3.316 1.00 94.38 95 ILE A C 1
ATOM 743 O O . ILE A 1 95 ? -16.475 -7.700 -2.410 1.00 94.38 95 ILE A O 1
ATOM 747 N N . ASP A 1 96 ? -17.391 -9.613 -3.170 1.00 94.12 96 ASP A N 1
ATOM 748 C CA . ASP A 1 96 ? -17.994 -9.993 -1.899 1.00 94.12 96 ASP A CA 1
ATOM 749 C C . ASP A 1 96 ? -16.964 -10.629 -0.947 1.00 94.12 96 ASP A C 1
ATOM 751 O O . ASP A 1 96 ? -16.051 -11.363 -1.344 1.00 94.12 96 ASP A O 1
ATOM 755 N N . GLY A 1 97 ? -17.153 -10.408 0.354 1.00 94.50 97 GLY A N 1
ATOM 756 C CA . GLY A 1 97 ? -16.369 -11.037 1.417 1.00 94.50 97 GLY A CA 1
ATOM 757 C C . GLY A 1 97 ? -15.760 -10.034 2.389 1.00 94.50 97 GLY A C 1
ATOM 758 O O . GLY A 1 97 ? -15.910 -8.829 2.237 1.00 94.50 97 GLY A O 1
ATOM 759 N N . ILE A 1 98 ? -15.090 -10.560 3.416 1.00 97.06 98 ILE A N 1
ATOM 760 C CA . ILE A 1 98 ? -14.436 -9.753 4.453 1.00 97.06 98 ILE A CA 1
ATOM 761 C C . ILE A 1 98 ? -13.001 -9.470 4.016 1.00 97.06 98 ILE A C 1
ATOM 763 O O . ILE A 1 98 ? -12.225 -10.404 3.814 1.00 97.06 98 ILE A O 1
ATOM 767 N N . ASN A 1 99 ? -12.635 -8.196 3.935 1.00 97.00 99 ASN A N 1
ATOM 768 C CA . ASN A 1 99 ? -11.282 -7.740 3.637 1.00 97.00 99 ASN A CA 1
ATOM 769 C C . ASN A 1 99 ? -10.647 -7.018 4.845 1.00 97.00 99 ASN A C 1
ATOM 771 O O . ASN A 1 99 ? -11.247 -6.870 5.913 1.00 97.00 99 ASN A O 1
ATOM 775 N N . LEU A 1 100 ? -9.399 -6.569 4.694 1.00 96.94 100 LEU A N 1
ATOM 776 C CA . LEU A 1 100 ? -8.657 -5.854 5.734 1.00 96.94 100 LEU A CA 1
ATOM 777 C C . LEU A 1 100 ? -9.411 -4.627 6.272 1.00 96.94 100 LEU A C 1
ATOM 779 O O . LEU A 1 100 ? -9.369 -4.373 7.472 1.00 96.94 100 LEU A O 1
ATOM 783 N N . VAL A 1 101 ? -10.091 -3.874 5.411 1.00 96.50 101 VAL A N 1
ATOM 784 C CA . VAL A 1 101 ? -10.848 -2.676 5.787 1.00 96.50 101 VAL A CA 1
ATOM 785 C C . VAL A 1 101 ? -12.016 -3.031 6.701 1.00 96.50 101 VAL A C 1
ATOM 787 O O . VAL A 1 101 ? -12.145 -2.419 7.761 1.00 96.50 101 VAL A O 1
ATOM 790 N N . ASP A 1 102 ? -12.786 -4.071 6.379 1.00 97.81 102 ASP A N 1
ATOM 791 C CA . ASP A 1 102 ? -13.884 -4.540 7.238 1.00 97.81 102 ASP A CA 1
ATOM 792 C C . ASP A 1 102 ? -13.376 -4.919 8.638 1.00 97.81 102 ASP A C 1
ATOM 794 O O . ASP A 1 102 ? -13.995 -4.616 9.662 1.00 97.81 102 ASP A O 1
ATOM 798 N N . LEU A 1 103 ? -12.199 -5.556 8.704 1.00 97.12 103 LEU A N 1
ATOM 799 C CA . LEU A 1 103 ? -11.560 -5.918 9.971 1.00 97.12 103 LEU A CA 1
ATOM 800 C C . LEU A 1 103 ? -11.125 -4.686 10.779 1.00 97.12 103 LEU A C 1
ATOM 802 O O . LEU A 1 103 ? -11.225 -4.702 12.010 1.00 97.12 103 LEU A O 1
ATOM 806 N N . LEU A 1 104 ? -10.644 -3.629 10.117 1.00 95.94 104 LEU A N 1
ATOM 807 C CA . LEU A 1 104 ? -10.300 -2.361 10.767 1.00 95.94 104 LEU A CA 1
ATOM 808 C C . LEU A 1 104 ? -11.556 -1.677 11.320 1.00 95.94 104 LEU A C 1
ATOM 810 O O . LEU A 1 104 ? -11.575 -1.282 12.489 1.00 95.94 104 LEU A O 1
ATOM 814 N N . GLU A 1 105 ? -12.623 -1.604 10.526 1.00 96.06 105 GLU A N 1
ATOM 815 C CA . GLU A 1 105 ? -13.896 -0.986 10.908 1.00 96.06 105 GLU A CA 1
ATOM 816 C C . GLU A 1 105 ? -14.564 -1.710 12.077 1.00 96.06 105 GLU A C 1
ATOM 818 O O . GLU A 1 105 ? -14.948 -1.072 13.061 1.00 96.06 105 GLU A O 1
ATOM 823 N N . ALA A 1 106 ? -14.595 -3.045 12.053 1.00 96.75 106 ALA A N 1
ATOM 824 C CA . ALA A 1 106 ? -15.113 -3.860 13.153 1.00 96.75 106 ALA A CA 1
ATOM 825 C C . ALA A 1 106 ? -14.354 -3.649 14.479 1.00 96.75 106 ALA A C 1
ATOM 827 O O . ALA A 1 106 ? -14.868 -3.963 15.557 1.00 96.75 106 ALA A O 1
ATOM 828 N N . LYS A 1 107 ? -13.122 -3.128 14.423 1.00 94.31 107 LYS A N 1
ATOM 829 C CA . LYS A 1 107 ? -12.294 -2.780 15.589 1.00 94.31 107 LYS A CA 1
ATOM 830 C C . LYS A 1 107 ? -12.271 -1.284 15.902 1.00 94.31 107 LYS A C 1
ATOM 832 O O . LYS A 1 107 ? -11.584 -0.887 16.840 1.00 94.31 107 LYS A O 1
ATOM 837 N N . GLY A 1 108 ? -13.010 -0.464 15.155 1.00 93.94 108 GLY A N 1
ATOM 838 C CA . GLY A 1 108 ? -13.009 0.991 15.309 1.00 93.94 108 GLY A CA 1
ATOM 839 C C . GLY A 1 108 ? -11.677 1.646 14.934 1.00 93.94 108 GLY A C 1
ATOM 840 O O . GLY A 1 108 ? -11.392 2.751 15.393 1.00 93.94 108 GLY A O 1
ATOM 841 N N . VAL A 1 109 ? -10.842 0.978 14.132 1.00 95.12 109 VAL A N 1
ATOM 842 C CA . VAL A 1 109 ? -9.581 1.539 13.639 1.00 95.12 109 VAL A CA 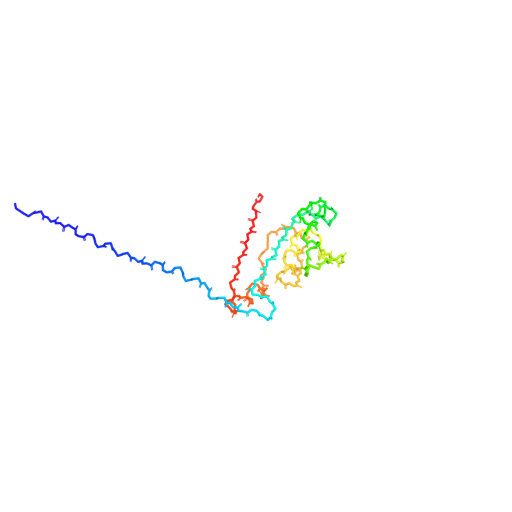1
ATOM 843 C C . VAL A 1 109 ? -9.881 2.424 12.432 1.00 95.12 109 VAL A C 1
ATOM 845 O O . VAL A 1 109 ? -10.397 1.962 11.418 1.00 95.12 109 VAL A O 1
ATOM 848 N N . SER A 1 110 ? -9.550 3.711 12.534 1.00 95.00 110 SER A N 1
ATOM 849 C CA . SER A 1 110 ? -9.743 4.655 11.432 1.00 95.00 110 SER A CA 1
ATOM 850 C C . SER A 1 110 ? -8.854 4.305 10.240 1.00 95.00 110 SER A C 1
ATOM 852 O O . SER A 1 110 ? -7.652 4.093 10.415 1.00 95.00 110 SER A O 1
ATOM 854 N N . TRP A 1 111 ? -9.405 4.372 9.033 1.00 95.25 111 TRP A N 1
ATOM 855 C CA . TRP A 1 111 ? -8.652 4.206 7.795 1.00 95.25 111 TRP A CA 1
ATOM 856 C C . TRP A 1 111 ? -9.043 5.278 6.772 1.00 95.25 111 TRP A C 1
ATOM 858 O O . TRP A 1 111 ? -10.073 5.944 6.900 1.00 95.25 111 TRP A O 1
ATOM 868 N N . LYS A 1 112 ? -8.183 5.484 5.771 1.00 95.00 112 LYS A N 1
ATOM 869 C CA . LYS A 1 112 ? -8.484 6.346 4.628 1.00 95.00 112 LYS A CA 1
ATOM 870 C C . LYS A 1 112 ? -7.673 5.933 3.408 1.00 95.00 112 LYS A C 1
ATOM 872 O O . LYS A 1 112 ? -6.468 5.725 3.520 1.00 95.00 112 LYS A O 1
ATOM 877 N N . GLY A 1 113 ? -8.335 5.877 2.258 1.00 93.31 113 GLY A N 1
ATOM 878 C CA . GLY A 1 113 ? -7.700 5.749 0.950 1.00 93.31 113 GLY A CA 1
ATOM 879 C C . GLY A 1 113 ? -7.590 7.101 0.247 1.00 93.31 113 GLY A C 1
ATOM 880 O O . GLY A 1 113 ? -8.483 7.945 0.358 1.00 93.31 113 GLY A O 1
ATOM 881 N N . TYR A 1 114 ? -6.491 7.303 -0.472 1.00 93.56 114 TYR A N 1
ATOM 882 C CA . TYR A 1 114 ? -6.311 8.421 -1.392 1.00 93.56 114 TYR A CA 1
ATOM 883 C C . TYR A 1 114 ? -5.897 7.837 -2.731 1.00 93.56 114 TYR A C 1
ATOM 885 O O . TYR A 1 114 ? -4.865 7.179 -2.824 1.00 93.56 114 TYR A O 1
ATOM 893 N N . PHE A 1 115 ? -6.712 8.079 -3.747 1.00 88.88 115 PHE A N 1
ATOM 894 C CA . PHE A 1 115 ? -6.519 7.517 -5.072 1.00 88.88 115 PHE A CA 1
ATOM 895 C C . PHE A 1 115 ? -6.440 8.672 -6.056 1.00 88.88 115 PHE A C 1
ATOM 897 O O . PHE A 1 115 ? -7.312 9.544 -6.072 1.00 88.88 115 PHE A O 1
ATOM 904 N N . GLN A 1 116 ? -5.369 8.706 -6.839 1.00 81.75 116 GLN A N 1
ATOM 905 C CA . GLN A 1 116 ? -5.290 9.620 -7.963 1.00 81.75 116 GLN A CA 1
ATOM 906 C C . GLN A 1 116 ? -6.170 9.052 -9.079 1.00 81.75 116 GLN A C 1
ATOM 908 O O . GLN A 1 116 ? -5.957 7.922 -9.508 1.00 81.75 116 GLN A O 1
ATOM 913 N N . GLN A 1 117 ? -7.164 9.824 -9.522 1.00 69.44 117 GLN A N 1
ATOM 914 C CA . GLN A 1 117 ? -7.867 9.522 -10.767 1.00 69.44 117 GLN A CA 1
ATOM 915 C C . GLN A 1 117 ? -6.931 9.793 -11.948 1.00 69.44 117 GLN A C 1
ATOM 917 O O . GLN A 1 117 ? -6.218 10.803 -11.949 1.00 69.44 117 GLN A O 1
ATOM 922 N N . TYR A 1 118 ? -6.955 8.895 -12.928 1.00 49.88 118 TYR A N 1
ATOM 923 C CA . TYR A 1 118 ? -6.442 9.136 -14.274 1.00 49.88 118 TYR A CA 1
ATOM 924 C C . TYR A 1 118 ? -7.599 9.486 -15.207 1.00 49.88 118 TYR A C 1
ATOM 926 O O . TYR A 1 118 ? -8.697 8.917 -15.007 1.00 49.88 118 TYR A O 1
#

Radius of gyration: 23.38 Å; chains: 1; bounding box: 68×66×36 Å